Protein AF-A0A6I3DH22-F1 (afdb_monomer)

Mean predicted aligned error: 2.91 Å

Radius of gyration: 15.57 Å; Cα contacts (8 Å, |Δi|>4): 102; chains: 1; bounding box: 40×20×41 Å

Solvent-accessible surface area (backbone atoms only — not comparable to full-atom values): 5519 Å² total; per-residue (Å²): 109,51,82,49,76,52,70,40,99,85,72,44,86,41,28,39,38,42,33,64,76,72,54,46,70,57,32,34,72,77,69,72,32,51,33,71,58,44,62,61,53,49,56,59,51,54,52,47,51,34,42,75,73,55,78,45,75,86,85,82,94,74,61,78,86,77,48,82,59,64,68,54,52,51,52,34,36,76,75,72,48,46,72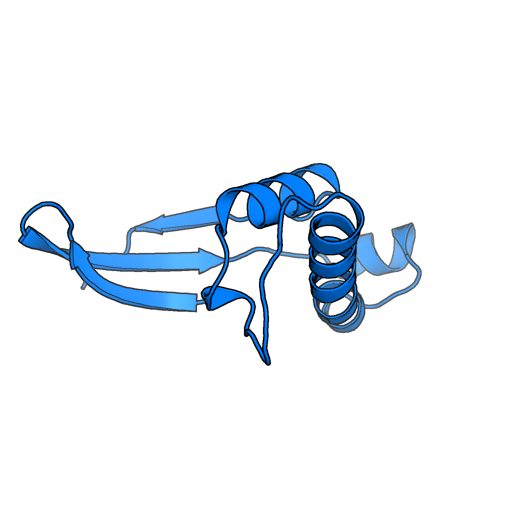,49,78,44,84,49,87,126

Sequence (90 aa):
GTYVTGIGKDGNPRATYLYHVSDNEETMRLHGAQAVVWQTAINPVVAMELIATGVWSGAGVLGPEAFDAVPFLNLMAEIGEPTEIEERII

Structure (mm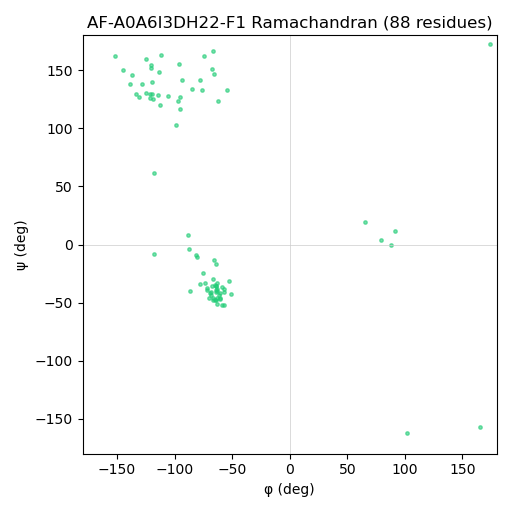CIF, N/CA/C/O backbone):
data_AF-A0A6I3DH22-F1
#
_entry.id   AF-A0A6I3DH22-F1
#
loop_
_atom_site.group_PDB
_atom_site.id
_atom_site.type_symbol
_atom_site.label_atom_id
_atom_site.label_alt_id
_atom_site.label_comp_id
_atom_site.label_asym_id
_atom_site.label_entity_id
_atom_site.label_seq_id
_atom_site.pdbx_PDB_ins_code
_atom_site.Cartn_x
_atom_site.Cartn_y
_atom_site.Cartn_z
_atom_site.occupancy
_atom_site.B_iso_or_equiv
_atom_site.auth_seq_id
_atom_site.auth_comp_id
_atom_site.auth_asym_id
_atom_site.auth_atom_id
_atom_site.pdbx_PDB_model_num
ATOM 1 N N . GLY A 1 1 ? 3.984 6.7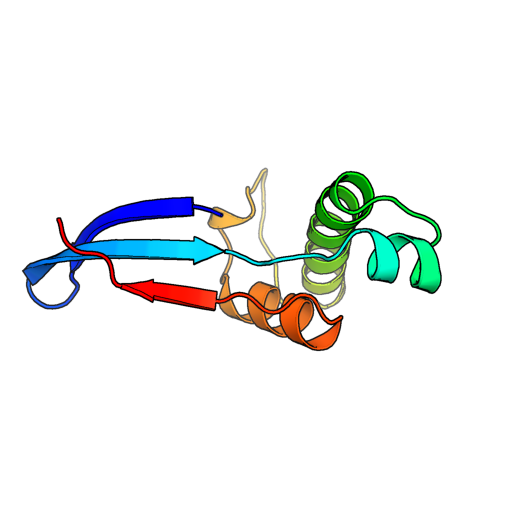42 3.521 1.00 93.38 1 GLY A N 1
ATOM 2 C CA . GLY A 1 1 ? 3.433 5.927 4.618 1.00 93.38 1 GLY A CA 1
ATOM 3 C C . GLY A 1 1 ? 2.342 6.685 5.342 1.00 93.38 1 GLY A C 1
ATOM 4 O O . GLY A 1 1 ? 2.158 7.869 5.075 1.00 93.38 1 GLY A O 1
ATOM 5 N N . THR A 1 2 ? 1.655 6.015 6.261 1.00 96.12 2 THR A N 1
ATOM 6 C CA . THR A 1 2 ? 0.548 6.555 7.055 1.00 96.12 2 THR A CA 1
ATOM 7 C C . THR A 1 2 ? 0.772 6.230 8.525 1.00 96.12 2 THR A C 1
ATOM 9 O O . THR A 1 2 ? 0.982 5.072 8.882 1.00 96.12 2 THR A O 1
ATOM 12 N N . TYR A 1 3 ? 0.722 7.254 9.376 1.00 97.38 3 TYR A N 1
ATOM 13 C CA . TYR A 1 3 ? 0.766 7.109 10.829 1.00 97.38 3 TYR A CA 1
ATOM 14 C C . TYR A 1 3 ? -0.655 7.141 11.388 1.00 97.38 3 TYR A C 1
ATOM 16 O O . TYR A 1 3 ? -1.390 8.096 11.143 1.00 97.38 3 TYR A O 1
ATOM 24 N N . VAL A 1 4 ? -1.038 6.091 12.111 1.00 96.62 4 VAL A N 1
ATOM 25 C CA . VAL A 1 4 ? -2.380 5.914 12.670 1.00 96.62 4 VAL A CA 1
ATOM 26 C C . VAL A 1 4 ? -2.274 5.769 14.181 1.00 96.62 4 VAL A C 1
ATOM 28 O O . VAL A 1 4 ? -1.517 4.938 14.679 1.00 96.62 4 VAL A O 1
ATOM 31 N N . THR A 1 5 ? -3.064 6.552 14.909 1.00 97.25 5 THR A N 1
ATOM 32 C CA . THR A 1 5 ? -3.203 6.460 16.365 1.00 97.25 5 THR A CA 1
ATOM 33 C C . THR A 1 5 ? -4.653 6.178 16.737 1.00 97.25 5 THR A C 1
ATOM 35 O O . THR A 1 5 ? -5.578 6.534 16.003 1.00 97.25 5 THR A O 1
ATOM 38 N N . GLY A 1 6 ? -4.871 5.514 17.869 1.00 96.12 6 GLY A N 1
ATOM 39 C CA . GLY A 1 6 ? -6.217 5.228 18.354 1.00 96.12 6 GLY A CA 1
ATOM 40 C C . GLY A 1 6 ? -6.248 4.180 19.456 1.00 96.12 6 GLY A C 1
ATOM 41 O O . GLY A 1 6 ? -5.260 3.958 20.152 1.00 96.12 6 GLY A O 1
ATOM 42 N N . ILE A 1 7 ? -7.404 3.538 19.609 1.00 96.94 7 ILE A N 1
ATOM 43 C CA . ILE A 1 7 ? -7.587 2.402 20.512 1.00 96.94 7 ILE A CA 1
ATOM 44 C C . ILE A 1 7 ? -7.412 1.109 19.714 1.00 96.94 7 ILE A C 1
ATOM 46 O O . ILE A 1 7 ? -8.041 0.918 18.671 1.00 96.94 7 ILE A O 1
ATOM 50 N N . GLY A 1 8 ? -6.530 0.235 20.190 1.00 94.00 8 GLY A N 1
ATOM 51 C CA . GLY A 1 8 ? -6.287 -1.083 19.630 1.00 94.00 8 GLY A CA 1
ATOM 52 C C . GLY A 1 8 ? -7.490 -2.013 19.780 1.00 94.00 8 GLY A C 1
ATOM 53 O O . GLY A 1 8 ? -8.423 -1.766 20.545 1.00 94.00 8 GLY A O 1
ATOM 54 N N . LYS A 1 9 ? -7.461 -3.137 19.057 1.00 92.62 9 LYS A N 1
ATOM 55 C CA . LYS A 1 9 ? -8.498 -4.182 19.166 1.00 92.62 9 LYS A CA 1
ATOM 56 C C . LYS A 1 9 ? -8.543 -4.838 20.554 1.00 92.62 9 LYS A C 1
ATOM 58 O O . LYS A 1 9 ? -9.522 -5.495 20.884 1.00 92.62 9 LYS A O 1
ATOM 63 N N . ASP A 1 10 ? -7.489 -4.664 21.340 1.00 95.31 10 ASP A N 1
ATOM 64 C CA . ASP A 1 10 ? -7.340 -5.097 22.728 1.00 95.31 10 ASP A CA 1
ATOM 65 C C . ASP A 1 10 ? -7.860 -4.066 23.751 1.00 95.31 10 ASP A C 1
ATOM 67 O O . ASP A 1 10 ? -7.866 -4.343 24.947 1.00 95.31 10 ASP A O 1
ATOM 71 N N . GLY A 1 11 ? -8.307 -2.890 23.296 1.00 96.94 11 GLY A N 1
ATOM 72 C CA . GLY A 1 11 ? -8.830 -1.818 24.143 1.00 96.94 11 GLY A CA 1
ATOM 73 C C . GLY A 1 11 ? -7.776 -0.847 24.684 1.00 96.94 11 GLY A C 1
ATOM 74 O O . GLY A 1 11 ? -8.147 0.108 25.366 1.00 96.94 11 GLY A O 1
ATOM 75 N N . ASN A 1 12 ? -6.491 -1.036 24.371 1.00 96.19 12 ASN A N 1
ATOM 76 C CA . ASN A 1 12 ? -5.416 -0.163 24.845 1.00 96.19 12 ASN A CA 1
ATOM 77 C C . ASN A 1 12 ? -5.057 0.915 23.810 1.00 96.19 12 ASN A C 1
ATOM 79 O O . ASN A 1 12 ? -5.270 0.713 22.613 1.00 96.19 12 ASN A O 1
ATOM 83 N N . PRO A 1 13 ? -4.490 2.063 24.223 1.00 97.25 13 PRO A N 1
ATOM 84 C CA . PRO A 1 13 ? -3.916 3.023 23.286 1.00 97.25 13 PRO A CA 1
ATOM 85 C C . PRO A 1 13 ? -2.866 2.362 22.377 1.00 97.25 13 PRO A C 1
ATOM 87 O O . PRO A 1 13 ? -1.982 1.658 22.863 1.00 97.25 13 PRO A O 1
ATOM 90 N N . ARG A 1 14 ? -2.943 2.611 21.064 1.00 95.88 14 ARG A N 1
ATOM 91 C CA . ARG A 1 14 ? -1.993 2.106 20.060 1.00 95.88 14 ARG A CA 1
ATOM 92 C C . ARG A 1 14 ? -1.606 3.183 19.044 1.00 95.88 14 ARG A C 1
ATOM 94 O O . ARG A 1 14 ? -2.435 4.009 18.652 1.00 95.88 14 ARG A O 1
ATOM 101 N N . ALA A 1 15 ? -0.359 3.131 18.586 1.00 97.56 15 ALA A N 1
ATOM 102 C CA . ALA A 1 15 ? 0.165 3.936 17.491 1.00 97.56 15 ALA A CA 1
ATOM 103 C C . ALA A 1 15 ? 0.953 3.052 16.518 1.00 97.56 15 ALA A C 1
ATOM 105 O O . ALA A 1 15 ? 1.831 2.295 16.923 1.00 97.56 15 ALA A O 1
ATOM 106 N N . THR A 1 16 ? 0.645 3.146 15.227 1.00 97.12 16 THR A N 1
ATOM 107 C CA . THR A 1 16 ? 1.217 2.276 14.194 1.00 97.12 16 THR A CA 1
ATOM 108 C C . THR A 1 16 ? 1.563 3.085 12.950 1.00 97.12 16 THR A C 1
ATOM 110 O O . THR A 1 16 ? 0.792 3.944 12.519 1.00 97.12 16 THR A O 1
ATOM 113 N N . TYR A 1 17 ? 2.718 2.807 12.350 1.00 97.75 17 TYR A N 1
ATOM 114 C CA . TYR A 1 17 ? 3.148 3.389 11.084 1.00 97.75 17 TYR A CA 1
ATOM 115 C C . TYR A 1 17 ? 3.194 2.309 9.996 1.00 97.75 17 TYR A C 1
ATOM 117 O O . TYR A 1 17 ? 3.911 1.325 10.135 1.00 97.75 17 TYR A O 1
ATOM 125 N N . LEU A 1 18 ? 2.415 2.490 8.926 1.00 96.88 18 LEU A N 1
ATOM 126 C CA . LEU A 1 18 ? 2.399 1.622 7.742 1.00 96.88 18 LEU A CA 1
ATOM 127 C C . LEU A 1 18 ? 3.103 2.335 6.585 1.00 96.88 18 LEU A C 1
ATOM 129 O O . LEU A 1 18 ? 2.754 3.471 6.249 1.00 96.88 18 LEU A O 1
ATOM 133 N N . TYR A 1 19 ? 4.069 1.691 5.940 1.00 97.12 19 TYR A N 1
ATOM 134 C CA . TYR A 1 19 ? 4.821 2.298 4.841 1.00 97.12 19 TYR A CA 1
ATOM 135 C C . TYR A 1 19 ? 5.347 1.257 3.851 1.00 97.12 19 TYR A C 1
ATOM 137 O O . TYR A 1 19 ? 5.410 0.080 4.160 1.00 97.12 19 TYR A O 1
ATOM 145 N N . HIS A 1 20 ? 5.721 1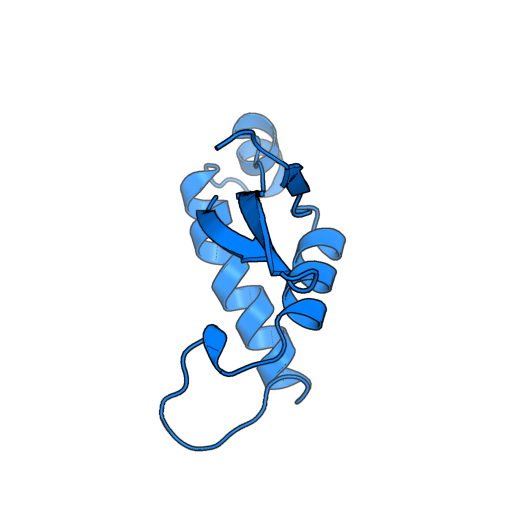.706 2.657 1.00 96.19 20 HIS A N 1
ATOM 146 C CA . HIS A 1 20 ? 6.637 0.995 1.764 1.00 96.19 20 HIS A CA 1
ATOM 147 C C . HIS A 1 20 ? 7.784 1.953 1.438 1.00 96.19 20 HIS A C 1
ATOM 149 O O . HIS A 1 20 ? 7.642 3.175 1.602 1.00 96.19 20 HIS A O 1
ATOM 155 N N . VAL A 1 21 ? 8.913 1.403 1.007 1.00 96.00 21 VAL A N 1
ATOM 156 C CA . VAL A 1 21 ? 10.098 2.164 0.611 1.00 96.00 21 VAL A CA 1
ATOM 157 C C . VAL A 1 21 ? 10.460 1.752 -0.803 1.00 96.00 21 VAL A C 1
ATOM 159 O O . VAL A 1 21 ? 10.584 0.565 -1.072 1.00 96.00 21 VAL A O 1
ATOM 162 N N . SER A 1 22 ? 10.670 2.738 -1.670 1.00 96.06 22 SER A N 1
ATOM 163 C CA . SER A 1 22 ? 11.159 2.512 -3.029 1.00 96.06 22 SER A CA 1
ATOM 164 C C . SER A 1 22 ? 12.486 3.243 -3.190 1.00 96.06 22 SER A C 1
ATOM 166 O O . SER A 1 22 ? 12.583 4.433 -2.870 1.00 96.06 22 SER A O 1
ATOM 168 N N . ASP A 1 23 ? 13.505 2.543 -3.679 1.00 96.25 23 ASP A N 1
ATOM 169 C CA . ASP A 1 23 ? 14.809 3.138 -3.949 1.00 96.25 23 ASP A CA 1
ATOM 170 C C . ASP A 1 23 ? 14.843 3.786 -5.343 1.00 96.25 23 ASP A C 1
ATOM 172 O O . ASP A 1 23 ? 14.386 3.225 -6.345 1.00 96.25 23 ASP A O 1
ATOM 176 N N . ASN A 1 24 ? 15.367 5.010 -5.423 1.00 97.81 24 ASN A N 1
ATOM 177 C CA . ASN A 1 24 ? 15.366 5.755 -6.679 1.00 97.81 24 ASN A CA 1
ATOM 178 C C . ASN A 1 24 ? 16.384 5.215 -7.693 1.00 97.81 24 ASN A C 1
ATOM 180 O O . ASN A 1 24 ? 16.133 5.288 -8.892 1.00 97.81 24 ASN A O 1
ATOM 184 N N . GLU A 1 25 ? 17.529 4.695 -7.250 1.00 98.06 25 GLU A N 1
ATOM 185 C CA . GLU A 1 25 ? 18.512 4.096 -8.157 1.00 98.06 25 GLU A CA 1
ATOM 186 C C . GLU A 1 25 ? 17.953 2.804 -8.762 1.00 98.06 25 GLU A C 1
ATOM 188 O O . GLU A 1 25 ? 18.027 2.597 -9.976 1.00 98.06 25 GLU A O 1
ATOM 193 N N . GLU A 1 26 ? 17.315 1.974 -7.940 1.00 96.62 26 GLU A N 1
ATOM 194 C CA . GLU A 1 26 ? 16.674 0.740 -8.377 1.00 96.62 26 GLU A CA 1
ATOM 195 C C . GLU A 1 26 ? 15.526 0.988 -9.360 1.00 96.62 26 GLU A C 1
ATOM 197 O O . GLU A 1 26 ? 15.520 0.416 -10.453 1.00 96.62 26 GLU A O 1
ATOM 202 N N . THR A 1 27 ? 14.590 1.874 -9.017 1.00 97.12 27 THR A N 1
ATOM 203 C CA . THR A 1 27 ? 13.440 2.195 -9.881 1.00 97.12 27 THR A CA 1
ATOM 204 C C . THR A 1 27 ? 13.872 2.828 -11.206 1.00 97.12 27 THR A C 1
ATOM 206 O O . THR A 1 27 ? 13.361 2.456 -12.268 1.00 97.12 27 THR A O 1
ATOM 209 N N . MET A 1 28 ? 14.89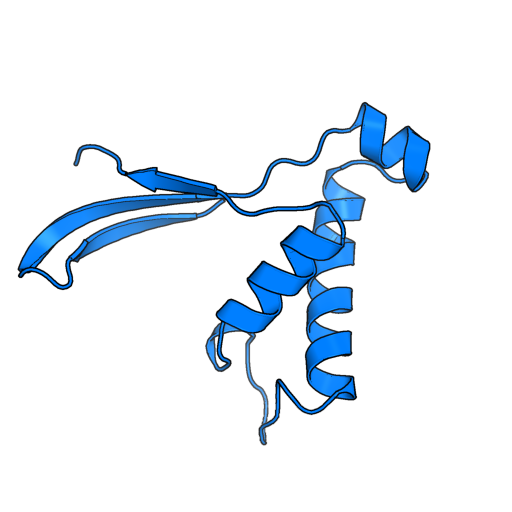4 3.690 -11.197 1.00 97.94 28 MET A N 1
ATOM 210 C CA . MET A 1 28 ? 15.491 4.221 -12.426 1.00 97.94 28 MET A CA 1
ATOM 211 C C . MET A 1 28 ? 16.157 3.124 -13.267 1.00 97.94 28 MET A C 1
ATOM 213 O O . MET A 1 28 ? 16.009 3.120 -14.488 1.00 97.94 28 MET A O 1
ATOM 217 N N . ARG A 1 29 ? 16.867 2.180 -12.640 1.00 97.94 29 ARG A N 1
ATOM 218 C CA . ARG A 1 29 ? 17.551 1.077 -13.333 1.00 97.94 29 ARG A CA 1
ATOM 219 C C . ARG A 1 29 ? 16.577 0.066 -13.944 1.00 97.94 29 ARG A C 1
ATOM 221 O O . ARG A 1 29 ? 16.831 -0.413 -15.046 1.00 97.94 29 ARG A O 1
ATOM 228 N N . LEU A 1 30 ? 15.510 -0.290 -13.229 1.00 95.38 30 LEU A N 1
ATOM 229 C CA . LEU A 1 30 ? 14.557 -1.331 -13.637 1.00 95.38 30 LEU A CA 1
ATOM 230 C C . LEU A 1 30 ? 13.439 -0.800 -14.536 1.00 95.38 30 LEU A C 1
ATOM 232 O O . LEU A 1 30 ? 13.056 -1.464 -15.499 1.00 95.38 30 LEU A O 1
ATOM 236 N N . HIS A 1 31 ? 12.921 0.388 -14.229 1.00 94.12 31 HIS A N 1
ATOM 237 C CA . HIS A 1 31 ? 11.712 0.927 -14.853 1.00 94.12 31 HIS A CA 1
ATOM 238 C C . HIS A 1 31 ? 11.960 2.223 -15.631 1.00 94.12 31 HIS A C 1
ATOM 240 O O . HIS A 1 31 ? 11.058 2.701 -16.317 1.00 94.12 31 HIS A O 1
ATOM 246 N N . GLY A 1 32 ? 13.160 2.809 -15.542 1.00 97.06 32 GLY A N 1
ATOM 247 C CA . GLY A 1 32 ? 13.454 4.099 -16.172 1.00 97.06 32 GLY A CA 1
ATOM 248 C C . GLY A 1 32 ? 12.643 5.254 -15.579 1.00 97.06 32 GLY A C 1
ATOM 249 O O . GLY A 1 32 ? 12.480 6.284 -16.231 1.00 97.06 32 GLY A O 1
ATOM 250 N N . ALA A 1 33 ? 12.107 5.077 -14.370 1.00 97.12 33 ALA 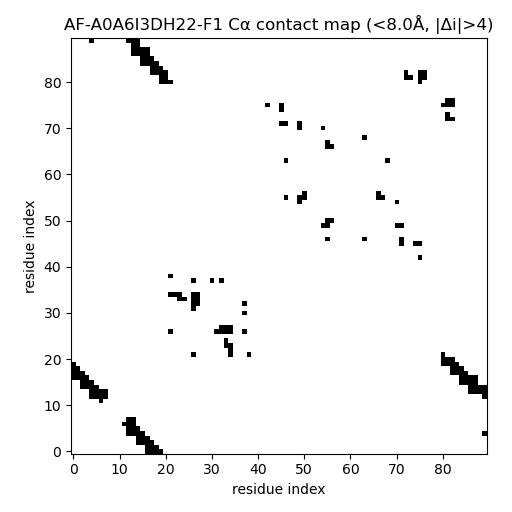A N 1
ATOM 251 C CA . ALA A 1 33 ? 11.226 6.025 -13.711 1.00 97.12 33 ALA A CA 1
ATOM 252 C C . ALA A 1 33 ? 11.731 6.321 -12.301 1.00 97.12 33 ALA A C 1
ATOM 254 O O . ALA A 1 33 ? 12.141 5.423 -11.574 1.00 97.12 33 ALA A O 1
ATOM 255 N N . GLN A 1 34 ? 11.671 7.593 -11.919 1.00 97.94 34 GLN A N 1
ATOM 256 C CA . GLN A 1 34 ? 12.033 8.028 -10.575 1.00 97.94 34 GLN A CA 1
ATOM 257 C C . GLN A 1 34 ? 11.039 7.492 -9.536 1.00 97.94 34 GLN A C 1
ATOM 259 O O . GLN A 1 34 ? 9.856 7.315 -9.851 1.00 97.94 34 GLN A O 1
ATOM 264 N N . ALA A 1 35 ? 11.501 7.284 -8.304 1.00 97.50 35 ALA A N 1
ATOM 265 C CA . ALA A 1 35 ? 10.751 6.594 -7.254 1.00 97.50 35 ALA A CA 1
ATOM 266 C C . ALA A 1 35 ? 9.329 7.144 -7.044 1.00 97.50 35 ALA A C 1
ATOM 268 O O . ALA A 1 35 ? 8.384 6.372 -6.966 1.00 97.50 35 ALA A O 1
ATOM 269 N N . VAL A 1 36 ? 9.122 8.463 -7.047 1.00 97.06 36 VAL A N 1
ATOM 270 C CA . VAL A 1 36 ? 7.785 9.065 -6.872 1.00 97.06 36 VAL A CA 1
ATOM 271 C C . VAL A 1 36 ? 6.863 8.765 -8.061 1.00 97.06 36 VAL A C 1
ATOM 273 O O . VAL A 1 36 ? 5.665 8.553 -7.869 1.00 97.06 36 VAL A O 1
ATOM 276 N N . VAL A 1 37 ? 7.391 8.717 -9.292 1.00 97.69 37 VAL A N 1
ATOM 277 C CA . VAL A 1 37 ? 6.600 8.313 -10.472 1.00 97.69 37 VAL A CA 1
ATOM 278 C C . VAL A 1 37 ? 6.222 6.846 -10.356 1.00 97.69 37 VAL A C 1
ATOM 280 O O . VAL A 1 37 ? 5.057 6.511 -10.555 1.00 97.69 37 VAL A O 1
ATOM 283 N N . TRP A 1 38 ? 7.181 5.994 -9.995 1.00 96.62 38 TRP A N 1
ATOM 284 C CA . TRP A 1 38 ? 6.942 4.570 -9.796 1.00 96.62 38 TRP A CA 1
ATOM 285 C C . TRP A 1 38 ? 5.876 4.314 -8.722 1.00 96.62 38 TRP A C 1
ATOM 287 O O . TRP A 1 38 ? 4.853 3.693 -9.005 1.00 96.62 38 TRP A O 1
ATOM 297 N N . GLN A 1 39 ? 6.037 4.912 -7.541 1.00 95.81 39 GLN A N 1
ATOM 298 C CA . GLN A 1 39 ? 5.084 4.830 -6.432 1.00 95.81 39 GLN A CA 1
ATOM 299 C C . GLN A 1 39 ? 3.688 5.322 -6.821 1.00 95.81 39 GLN A C 1
ATOM 301 O O . GLN A 1 39 ? 2.681 4.746 -6.415 1.00 95.81 39 GLN A O 1
ATOM 306 N N . THR A 1 40 ? 3.593 6.375 -7.632 1.00 96.19 40 THR A N 1
ATOM 307 C CA . THR A 1 40 ? 2.292 6.880 -8.092 1.00 96.19 40 THR A CA 1
ATOM 308 C C . THR A 1 40 ? 1.647 5.937 -9.107 1.00 96.19 40 THR A C 1
ATOM 310 O O . THR A 1 40 ? 0.434 5.742 -9.074 1.00 96.19 40 THR A O 1
ATOM 313 N N . ALA A 1 41 ? 2.439 5.354 -10.008 1.00 95.75 41 ALA A N 1
ATOM 314 C CA . ALA A 1 41 ? 1.947 4.527 -11.103 1.00 95.75 41 ALA A CA 1
ATOM 315 C C . ALA A 1 41 ? 1.564 3.109 -10.664 1.00 95.75 41 ALA A C 1
ATOM 317 O O . ALA A 1 41 ? 0.616 2.543 -11.205 1.00 95.75 41 ALA A O 1
ATOM 318 N N . ILE A 1 42 ? 2.267 2.535 -9.686 1.00 95.50 42 ILE A N 1
ATOM 319 C CA . ILE A 1 42 ? 2.083 1.127 -9.327 1.00 95.50 42 ILE A CA 1
ATOM 320 C C . ILE A 1 42 ? 0.753 0.867 -8.606 1.00 95.50 42 ILE A C 1
ATOM 322 O O . ILE A 1 42 ? 0.063 -0.106 -8.899 1.00 95.50 42 ILE A O 1
ATOM 326 N N . ASN A 1 43 ? 0.323 1.795 -7.746 1.00 95.75 43 ASN A N 1
ATOM 327 C CA . ASN A 1 43 ? -0.927 1.682 -6.994 1.00 95.75 43 ASN A CA 1
ATOM 328 C C . ASN A 1 43 ? -2.180 1.507 -7.888 1.00 95.75 43 ASN A C 1
ATOM 330 O O . ASN A 1 43 ? -2.938 0.560 -7.665 1.00 95.75 43 ASN A O 1
ATOM 334 N N . PRO A 1 44 ? -2.437 2.353 -8.911 1.00 96.69 44 PRO A N 1
ATOM 335 C CA . PRO A 1 44 ? -3.577 2.149 -9.801 1.00 96.69 44 PRO A CA 1
ATOM 336 C C . PRO A 1 44 ? -3.441 0.890 -10.665 1.00 96.69 44 PRO A C 1
ATOM 338 O O . PRO A 1 44 ? -4.462 0.292 -10.986 1.00 96.69 44 PRO A O 1
ATOM 341 N N . VAL A 1 45 ? -2.225 0.454 -11.020 1.00 96.56 45 VAL A N 1
ATOM 342 C CA . VAL A 1 45 ? -2.019 -0.806 -11.758 1.00 96.56 45 VAL A CA 1
ATOM 343 C C . VAL A 1 45 ? -2.466 -2.005 -10.922 1.00 96.56 45 VAL A C 1
ATOM 345 O O . VAL A 1 45 ? -3.252 -2.815 -11.407 1.00 96.56 45 VAL A O 1
ATOM 348 N N . VAL A 1 46 ? -2.059 -2.074 -9.652 1.00 97.81 46 VAL A N 1
ATOM 349 C CA . VAL A 1 46 ? -2.500 -3.130 -8.726 1.00 97.81 46 VAL A CA 1
ATOM 350 C C . VAL A 1 46 ? -4.015 -3.093 -8.520 1.00 97.81 46 VAL A C 1
ATOM 352 O O . VAL A 1 46 ? -4.676 -4.128 -8.581 1.00 97.81 46 VAL A O 1
ATOM 355 N N . ALA A 1 47 ? -4.598 -1.905 -8.335 1.00 97.62 47 ALA A N 1
ATOM 356 C CA . ALA A 1 47 ? -6.048 -1.768 -8.212 1.00 97.62 47 ALA A CA 1
ATOM 357 C C . ALA A 1 47 ? -6.786 -2.257 -9.474 1.00 97.62 47 ALA A C 1
ATOM 359 O O . ALA A 1 47 ? -7.798 -2.948 -9.367 1.00 97.62 47 ALA A O 1
ATOM 360 N N . MET A 1 48 ? -6.276 -1.931 -10.669 1.00 97.81 48 MET A N 1
ATOM 361 C CA . MET A 1 48 ? -6.847 -2.396 -11.937 1.00 97.81 48 MET A CA 1
ATOM 362 C C . MET A 1 48 ? -6.766 -3.917 -12.084 1.00 97.81 48 MET A C 1
ATOM 364 O O . MET A 1 48 ? -7.735 -4.510 -12.548 1.00 97.81 48 MET A O 1
ATOM 368 N N . GLU A 1 49 ? -5.673 -4.551 -11.656 1.00 98.12 49 GLU A N 1
ATOM 369 C CA . GLU A 1 49 ? -5.535 -6.014 -11.652 1.00 98.12 49 GLU A CA 1
ATOM 370 C C . GLU A 1 49 ? -6.603 -6.674 -10.762 1.00 98.12 49 GLU A C 1
ATOM 372 O O . GLU A 1 49 ? -7.295 -7.607 -11.179 1.00 98.12 49 GLU A O 1
ATOM 377 N N . LEU A 1 50 ? -6.817 -6.146 -9.552 1.00 98.50 50 LEU A N 1
ATOM 378 C CA . LEU A 1 50 ? -7.836 -6.663 -8.630 1.00 98.50 50 LEU A CA 1
ATOM 379 C C . LEU A 1 50 ? -9.259 -6.488 -9.165 1.00 98.50 50 LEU A C 1
ATOM 381 O O . LEU A 1 50 ? -10.109 -7.353 -8.949 1.00 98.50 50 LEU A O 1
ATOM 385 N N . ILE A 1 51 ? -9.522 -5.396 -9.885 1.00 98.06 51 ILE A N 1
ATOM 386 C CA . ILE A 1 51 ? -10.808 -5.170 -10.555 1.00 98.06 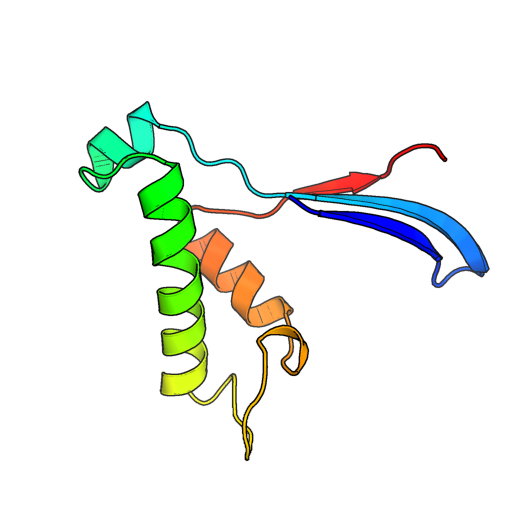51 ILE A CA 1
ATOM 387 C C . ILE A 1 51 ? -10.974 -6.127 -11.740 1.00 98.06 51 ILE A C 1
ATOM 389 O O . ILE A 1 51 ? -12.027 -6.744 -11.893 1.00 98.06 51 ILE A O 1
ATOM 393 N N . ALA A 1 52 ? -9.941 -6.283 -12.571 1.00 98.06 52 ALA A N 1
ATOM 394 C CA . ALA A 1 52 ? -9.976 -7.125 -13.764 1.00 98.06 52 ALA A CA 1
ATOM 395 C C . ALA A 1 52 ? -10.177 -8.611 -13.428 1.00 98.06 52 ALA A C 1
ATOM 397 O O . ALA A 1 52 ? -10.889 -9.319 -14.140 1.00 98.06 52 ALA A O 1
ATOM 398 N N . THR A 1 53 ? -9.593 -9.072 -12.322 1.00 98.12 53 THR A N 1
ATOM 399 C CA . THR A 1 53 ? -9.741 -10.444 -11.809 1.00 98.12 53 THR A CA 1
ATOM 400 C C . THR A 1 53 ? -11.035 -10.665 -11.017 1.00 98.12 53 THR A C 1
ATOM 402 O O . THR A 1 53 ? -11.371 -11.804 -10.693 1.00 98.12 53 THR A O 1
ATOM 405 N N . GLY A 1 54 ? -11.784 -9.600 -10.711 1.00 97.88 54 GLY A N 1
ATOM 406 C CA . GLY A 1 54 ? -13.029 -9.649 -9.941 1.00 97.88 54 GLY A CA 1
ATOM 407 C C . GLY A 1 54 ? -12.847 -9.767 -8.424 1.00 97.88 54 GLY A C 1
ATOM 408 O O . GLY A 1 54 ? -13.845 -9.856 -7.707 1.00 97.88 54 GLY A O 1
ATOM 409 N N . VAL A 1 55 ? -11.605 -9.743 -7.924 1.00 98.31 55 VAL A N 1
ATOM 410 C CA . VAL A 1 55 ? -11.296 -9.742 -6.482 1.00 98.31 55 VAL A CA 1
ATOM 411 C C . VAL A 1 55 ? -11.845 -8.479 -5.823 1.00 98.31 55 VAL A C 1
ATOM 413 O O . VAL A 1 55 ? -12.502 -8.547 -4.785 1.00 98.31 55 VAL A O 1
ATOM 416 N N . TRP A 1 56 ? -11.616 -7.326 -6.447 1.00 98.31 56 TRP A N 1
ATOM 417 C CA . TRP A 1 56 ? -12.294 -6.085 -6.102 1.00 98.31 56 TRP A CA 1
ATOM 418 C C . TRP A 1 56 ? -13.490 -5.900 -7.027 1.00 98.31 56 TRP A C 1
ATOM 420 O O . TRP A 1 56 ? -13.354 -5.755 -8.238 1.00 98.31 56 TRP A O 1
ATOM 430 N N . SER A 1 57 ? -14.688 -5.906 -6.453 1.00 97.81 57 SER A N 1
ATOM 431 C CA . SER A 1 57 ? -15.933 -5.697 -7.188 1.00 97.81 57 SER A CA 1
ATOM 432 C C . SER A 1 57 ? -16.939 -4.926 -6.338 1.00 97.81 57 SER A C 1
ATOM 434 O O . SER A 1 57 ? -16.928 -4.990 -5.110 1.00 97.81 57 SER A O 1
ATOM 436 N N . GLY A 1 58 ? -17.801 -4.150 -6.992 1.00 96.19 58 GLY A N 1
ATOM 437 C CA . GLY A 1 58 ? -18.792 -3.311 -6.327 1.00 96.19 58 GLY A CA 1
ATOM 438 C C . GLY A 1 58 ? -19.543 -2.425 -7.317 1.00 96.19 58 GLY A C 1
ATOM 439 O O . GLY A 1 58 ? -19.209 -2.378 -8.500 1.00 96.19 58 GLY A O 1
ATOM 440 N N . ALA A 1 59 ? -20.573 -1.729 -6.836 1.00 97.12 59 ALA A N 1
ATOM 441 C CA . ALA A 1 59 ? -21.377 -0.809 -7.637 1.00 97.12 59 ALA A CA 1
ATOM 442 C C . ALA A 1 59 ? -21.304 0.614 -7.068 1.00 97.12 59 ALA A C 1
ATOM 444 O O . ALA A 1 59 ? -21.379 0.806 -5.856 1.00 97.12 59 ALA A O 1
ATOM 445 N N . GLY A 1 60 ? -21.212 1.607 -7.956 1.00 96.31 60 GLY A N 1
ATOM 446 C CA . GLY A 1 60 ? -21.098 3.023 -7.597 1.00 96.31 60 GLY A CA 1
ATOM 447 C C . GLY A 1 60 ? -19.670 3.560 -7.706 1.00 96.31 60 GLY A C 1
ATOM 448 O O . GLY A 1 60 ? -18.828 2.982 -8.390 1.00 96.31 60 GLY A O 1
ATOM 449 N N . VAL A 1 61 ? -19.419 4.698 -7.055 1.00 96.94 61 VAL A N 1
ATOM 450 C CA . VAL A 1 61 ? -18.094 5.328 -6.981 1.00 96.94 61 VAL A CA 1
ATOM 451 C C . VAL A 1 61 ? -17.472 4.938 -5.648 1.00 96.94 61 VAL A C 1
ATOM 453 O O . VAL A 1 61 ? -17.875 5.448 -4.605 1.00 96.94 61 VAL A O 1
ATOM 456 N N . LEU A 1 62 ? -16.536 3.995 -5.690 1.00 97.12 62 LEU A N 1
ATOM 457 C CA . LEU A 1 62 ? -15.902 3.421 -4.508 1.00 97.12 62 LEU A CA 1
ATOM 458 C C . LEU A 1 62 ? -14.422 3.799 -4.486 1.00 97.12 62 LEU A C 1
ATOM 460 O O . LEU A 1 62 ? -13.717 3.605 -5.476 1.00 97.12 62 LEU A O 1
ATOM 464 N N . GLY A 1 63 ? -13.969 4.344 -3.358 1.00 96.38 63 GLY A N 1
ATOM 465 C CA . GLY A 1 63 ? -12.545 4.503 -3.082 1.00 96.38 63 GLY A CA 1
ATOM 466 C C . GLY A 1 63 ? -11.891 3.159 -2.719 1.00 96.38 63 GLY A C 1
ATOM 467 O O . GLY A 1 63 ? -12.605 2.215 -2.364 1.00 96.38 63 GLY A O 1
ATOM 468 N N . PRO A 1 64 ? -10.551 3.043 -2.790 1.00 95.31 64 PRO A N 1
ATOM 469 C CA . PRO A 1 64 ? -9.818 1.829 -2.411 1.00 95.31 64 PRO A CA 1
ATOM 470 C C . PRO A 1 64 ? -10.143 1.318 -0.999 1.00 95.31 64 PRO A C 1
ATOM 472 O O . PRO A 1 64 ? -10.143 0.117 -0.754 1.00 95.31 64 PRO A O 1
ATOM 475 N N . GLU A 1 65 ? -10.468 2.223 -0.077 1.00 95.69 65 GLU A N 1
ATOM 476 C CA . GLU A 1 65 ? -10.841 1.931 1.308 1.00 95.69 65 GLU A CA 1
ATOM 477 C C . GLU A 1 65 ? -12.157 1.152 1.458 1.00 95.69 65 GLU A C 1
ATOM 479 O O . GLU A 1 65 ? -12.445 0.640 2.539 1.00 95.69 65 GLU A O 1
ATOM 484 N N . ALA A 1 66 ? -12.961 1.056 0.395 1.00 97.62 66 ALA A N 1
ATOM 485 C CA . ALA A 1 66 ? -14.189 0.268 0.382 1.00 97.62 66 ALA A CA 1
ATOM 486 C C . ALA A 1 66 ? -13.945 -1.235 0.152 1.00 97.62 66 ALA A C 1
ATOM 488 O O . ALA A 1 66 ? -14.878 -2.028 0.292 1.00 97.62 66 ALA A O 1
ATOM 489 N N . PHE A 1 67 ? -12.724 -1.631 -0.215 1.00 98.00 67 PHE A N 1
ATOM 490 C CA . PHE A 1 67 ? -12.372 -3.005 -0.562 1.00 98.00 67 PHE A CA 1
ATOM 491 C C . PHE A 1 67 ? -11.435 -3.637 0.475 1.00 98.00 67 PHE A C 1
ATOM 493 O O . PHE A 1 67 ? -10.810 -2.948 1.281 1.00 98.00 67 PHE A O 1
ATOM 500 N N . ASP A 1 68 ? -11.326 -4.970 0.456 1.00 97.88 68 ASP A N 1
ATOM 501 C CA . ASP A 1 68 ? -10.334 -5.671 1.274 1.00 97.88 68 ASP A CA 1
ATOM 502 C C . ASP A 1 68 ? -8.919 -5.254 0.846 1.00 97.88 68 ASP A C 1
ATOM 504 O O . ASP A 1 68 ? -8.542 -5.382 -0.322 1.00 97.88 68 ASP A O 1
ATOM 508 N N . ALA A 1 69 ? -8.139 -4.756 1.803 1.00 97.12 69 ALA A N 1
ATOM 509 C CA . ALA A 1 69 ? -6.783 -4.284 1.576 1.00 97.12 69 ALA A CA 1
ATOM 510 C C . ALA A 1 69 ? -5.775 -5.432 1.401 1.00 97.12 69 ALA A C 1
ATOM 512 O O . ALA A 1 69 ? -4.736 -5.230 0.776 1.00 97.12 69 ALA A O 1
ATOM 513 N N . VAL A 1 70 ? -6.047 -6.631 1.932 1.00 97.69 70 VAL A N 1
ATOM 514 C CA . VAL A 1 70 ? -5.061 -7.728 1.955 1.00 97.69 70 VAL A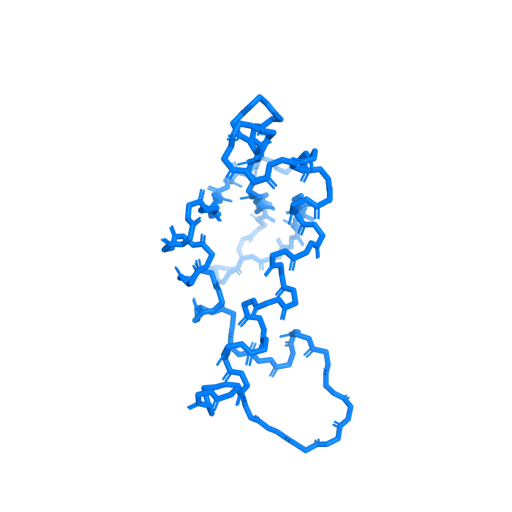 CA 1
ATOM 515 C C . VAL A 1 70 ? -4.614 -8.155 0.546 1.00 97.69 70 VAL A C 1
ATOM 517 O O . VAL A 1 70 ? -3.404 -8.223 0.325 1.00 97.69 70 VAL A O 1
ATOM 520 N N . PRO A 1 71 ? -5.512 -8.373 -0.439 1.00 98.25 71 PRO A N 1
ATOM 521 C CA . PRO A 1 71 ? -5.099 -8.700 -1.806 1.00 98.25 71 PRO A CA 1
ATOM 522 C C . PRO A 1 71 ? -4.203 -7.635 -2.451 1.00 98.25 71 PRO A C 1
ATOM 524 O O . PRO A 1 71 ? -3.254 -7.972 -3.154 1.00 98.25 71 PRO A O 1
ATOM 527 N N . PHE A 1 72 ? -4.462 -6.355 -2.175 1.00 98.19 72 PHE A N 1
ATOM 528 C CA . PHE A 1 72 ? -3.660 -5.244 -2.689 1.00 98.19 72 PHE A CA 1
ATOM 529 C C . PHE A 1 72 ? -2.245 -5.252 -2.118 1.00 98.19 72 PHE A C 1
ATOM 531 O O . PHE A 1 72 ? -1.275 -5.152 -2.865 1.00 98.19 72 PHE A O 1
ATOM 538 N N . LEU A 1 73 ? -2.119 -5.411 -0.799 1.00 97.38 73 LEU A N 1
ATOM 539 C CA . LEU A 1 73 ? -0.819 -5.462 -0.128 1.00 97.38 73 LEU A CA 1
ATOM 540 C C . LEU A 1 73 ? 0.004 -6.682 -0.569 1.00 97.38 73 LEU A C 1
ATOM 542 O O . LEU A 1 73 ? 1.218 -6.574 -0.728 1.00 97.38 73 LEU A O 1
ATOM 546 N N . ASN A 1 74 ? -0.654 -7.818 -0.821 1.00 97.69 74 ASN A N 1
ATOM 547 C CA . ASN A 1 74 ? 0.009 -9.016 -1.335 1.00 97.69 74 ASN A CA 1
ATOM 548 C C . ASN A 1 74 ? 0.566 -8.796 -2.747 1.00 97.69 74 ASN A C 1
ATOM 550 O O . ASN A 1 74 ? 1.738 -9.076 -2.979 1.00 97.69 74 ASN A O 1
ATOM 554 N N . LEU A 1 75 ? -0.226 -8.231 -3.667 1.00 97.62 75 LEU A N 1
ATOM 555 C CA . LEU A 1 75 ? 0.252 -7.919 -5.019 1.00 97.62 75 LEU A CA 1
ATOM 556 C C . LEU A 1 75 ? 1.383 -6.883 -5.011 1.00 97.62 75 LEU A C 1
ATOM 558 O O . LEU A 1 75 ? 2.353 -7.042 -5.744 1.00 97.62 75 LEU A O 1
ATOM 562 N N . MET A 1 76 ? 1.299 -5.860 -4.153 1.00 97.38 76 MET A N 1
ATOM 563 C CA . MET A 1 76 ? 2.394 -4.902 -3.947 1.00 97.38 76 MET A CA 1
ATOM 564 C C . MET A 1 76 ? 3.694 -5.602 -3.517 1.00 97.38 76 MET A C 1
ATOM 566 O O . MET A 1 76 ? 4.765 -5.283 -4.025 1.00 97.38 76 MET A O 1
ATOM 570 N N . ALA A 1 77 ? 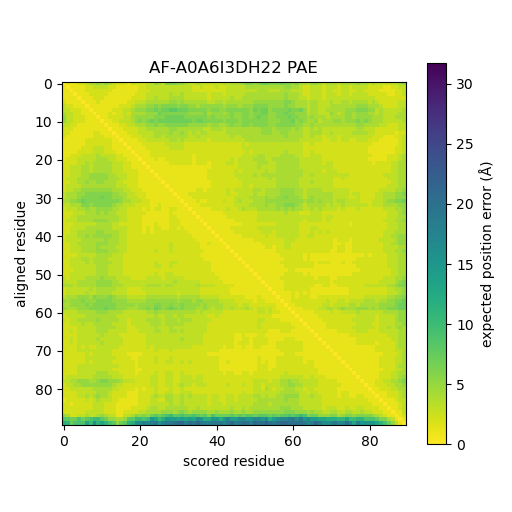3.620 -6.607 -2.640 1.00 96.81 77 ALA A N 1
ATOM 571 C CA . ALA A 1 77 ? 4.792 -7.397 -2.270 1.00 96.81 77 ALA A CA 1
ATOM 572 C C . ALA A 1 77 ? 5.312 -8.270 -3.430 1.00 96.81 77 ALA A C 1
ATOM 574 O O . ALA A 1 77 ? 6.522 -8.353 -3.633 1.00 96.81 77 ALA A O 1
ATOM 575 N N . GLU A 1 78 ? 4.423 -8.888 -4.213 1.00 96.44 78 GLU A N 1
ATOM 576 C CA . GLU A 1 78 ? 4.791 -9.729 -5.365 1.00 96.44 78 GLU A CA 1
ATOM 577 C C . GLU A 1 78 ? 5.520 -8.951 -6.471 1.00 96.44 78 GLU A C 1
ATOM 579 O O . GLU A 1 78 ? 6.419 -9.492 -7.116 1.00 96.44 78 GLU A O 1
ATOM 584 N N . ILE A 1 79 ? 5.180 -7.675 -6.662 1.00 93.19 79 ILE A N 1
ATOM 585 C CA . ILE A 1 79 ? 5.826 -6.784 -7.642 1.00 93.19 79 ILE A CA 1
ATOM 586 C C . ILE A 1 79 ? 7.061 -6.054 -7.088 1.00 93.19 79 ILE A C 1
ATOM 588 O O . ILE A 1 79 ? 7.613 -5.196 -7.773 1.00 93.19 79 ILE A O 1
ATOM 592 N N . GLY A 1 80 ? 7.512 -6.403 -5.878 1.00 93.44 80 GLY A N 1
ATOM 593 C CA . GLY A 1 80 ? 8.752 -5.890 -5.288 1.00 93.44 80 GLY A CA 1
ATOM 594 C C . GLY A 1 80 ? 8.607 -4.631 -4.430 1.00 93.44 80 GLY A C 1
ATOM 595 O O . GLY A 1 80 ? 9.617 -4.055 -4.045 1.00 93.44 80 GLY A O 1
ATOM 596 N N . GLU A 1 81 ? 7.387 -4.225 -4.078 1.00 95.69 81 GLU A N 1
ATOM 597 C CA . GLU A 1 81 ? 7.093 -3.051 -3.242 1.00 95.69 81 GLU A CA 1
ATOM 598 C C . GLU A 1 81 ? 6.384 -3.460 -1.932 1.00 95.69 81 GLU A C 1
ATOM 600 O O . GLU A 1 81 ? 5.228 -3.090 -1.693 1.00 95.69 81 GLU A O 1
ATOM 605 N N . PRO A 1 82 ? 7.027 -4.267 -1.065 1.00 96.69 82 PRO A N 1
ATOM 606 C CA . PRO A 1 82 ? 6.399 -4.760 0.153 1.00 96.69 82 PRO A CA 1
ATOM 607 C C . PRO A 1 82 ? 6.094 -3.627 1.138 1.00 96.69 82 PRO A C 1
ATOM 609 O O . PRO A 1 82 ? 6.845 -2.660 1.282 1.00 96.69 82 PRO A O 1
ATOM 612 N N . THR A 1 83 ? 4.995 -3.779 1.876 1.00 96.88 83 THR A N 1
ATOM 613 C CA . THR A 1 83 ? 4.657 -2.878 2.981 1.00 96.88 83 THR A CA 1
ATOM 614 C C . THR A 1 83 ? 5.172 -3.393 4.317 1.00 96.88 83 THR A C 1
ATOM 616 O O . THR A 1 83 ? 5.036 -4.575 4.628 1.00 96.88 83 THR A O 1
ATOM 619 N N . GLU A 1 84 ? 5.646 -2.479 5.152 1.00 97.00 84 GLU A N 1
ATOM 620 C CA . GLU A 1 84 ? 6.088 -2.710 6.520 1.00 97.00 84 GLU A CA 1
ATOM 621 C C . GLU A 1 84 ? 5.167 -2.009 7.523 1.00 97.00 84 GLU A C 1
ATOM 623 O O . GLU A 1 84 ? 4.598 -0.945 7.254 1.00 97.00 84 GLU A O 1
ATOM 628 N N . ILE A 1 85 ? 5.033 -2.625 8.699 1.00 96.62 85 ILE A N 1
ATOM 629 C CA . ILE A 1 85 ? 4.258 -2.114 9.829 1.00 96.62 85 ILE A CA 1
ATOM 630 C C . ILE A 1 85 ? 5.190 -1.973 11.027 1.00 96.62 85 ILE A C 1
ATOM 632 O O . ILE A 1 85 ? 5.823 -2.939 11.447 1.00 96.62 85 ILE A O 1
ATOM 636 N N . GLU A 1 86 ? 5.218 -0.781 11.608 1.00 97.19 86 GLU A N 1
ATOM 637 C CA . GLU A 1 86 ? 6.011 -0.448 12.788 1.00 97.19 86 GLU A CA 1
ATOM 638 C C . GLU A 1 86 ? 5.085 -0.010 13.933 1.00 97.19 86 GLU A C 1
ATOM 640 O O . GLU A 1 86 ? 4.286 0.919 13.776 1.00 97.19 86 GLU A O 1
ATOM 645 N N . GLU A 1 87 ? 5.189 -0.657 15.098 1.00 96.00 87 GLU A N 1
ATOM 646 C CA . GLU A 1 87 ? 4.548 -0.169 16.327 1.00 96.00 87 GLU A CA 1
ATOM 647 C C . GLU A 1 87 ? 5.350 1.001 16.899 1.00 96.00 87 GLU A C 1
ATOM 649 O O . GLU A 1 87 ? 6.571 0.919 17.046 1.00 96.00 87 GLU A O 1
ATOM 654 N N . ARG A 1 88 ? 4.659 2.083 17.260 1.00 92.44 88 ARG A N 1
ATOM 655 C CA . ARG A 1 88 ? 5.267 3.287 17.829 1.00 92.44 88 ARG A CA 1
ATOM 656 C C . ARG A 1 88 ? 4.710 3.595 19.208 1.00 92.44 88 ARG A C 1
ATOM 658 O O . ARG A 1 88 ? 3.600 3.206 19.563 1.00 92.44 88 ARG A O 1
ATOM 665 N N . ILE A 1 89 ? 5.519 4.300 19.990 1.00 82.94 89 ILE A N 1
ATOM 666 C CA . ILE A 1 89 ? 5.131 4.793 21.311 1.00 82.94 89 ILE A CA 1
ATOM 667 C C . ILE A 1 89 ? 4.250 6.035 21.122 1.00 82.94 89 ILE A C 1
ATOM 669 O O . ILE A 1 89 ? 4.498 6.836 20.218 1.00 82.94 89 ILE A O 1
ATOM 673 N N . ILE A 1 90 ? 3.221 6.157 21.962 1.00 73.56 90 ILE A N 1
ATOM 674 C CA . ILE A 1 90 ? 2.277 7.285 21.998 1.00 73.56 90 ILE A CA 1
ATOM 675 C C . ILE A 1 90 ? 2.855 8.439 22.805 1.00 73.56 90 ILE A C 1
ATOM 677 O O . ILE A 1 90 ? 3.408 8.163 23.895 1.00 73.56 90 ILE A O 1
#

pLDDT: mean 96.31, std 3.09, range [73.56, 98.5]

Nearest PDB structures (foldseek):
  4ina-assembly1_A  TM=9.671E-01  e=4.579E-05  Wolinella succinogenes
  4ina-assembly1_B  TM=9.669E-01  e=1.413E-04  Wolinella succinogenes
  4rl6-assembly1_B  TM=9.487E-01  e=3.345E-04  Streptococcus pneumoniae D39
  8deb-assembly1_A  TM=9.437E-01  e=6.491E-04  Bacteroides fragilis
  8deb-assembly1_B-2  TM=9.485E-01  e=2.003E-03  Bacteroides fragilis

Secondary structure (DSSP, 8-state):
-EEEEEE-TTSSEEEEEEEE---HHHHHHHHSS-HHHHHHHHHHHHHHHHHHTTSS--SSS--GGGS-HHHHHHHHHHTT--EEEEEE--

Foldseek 3Di:
DDWDWDADPVRHTWIKDKDWDDDQVVCCVPPVDGPVVVVVPVQVVLVVVCVVVVVDDDDDDDDPVVHDCVSSQVVCVVVPTHMDMDTDDD